Protein AF-A0AAN3M3Q8-F1 (afdb_monomer_lite)

Structure (mmCIF, N/CA/C/O backbone):
data_AF-A0AAN3M3Q8-F1
#
_entry.id   AF-A0AAN3M3Q8-F1
#
loop_
_atom_site.group_PDB
_atom_site.id
_atom_site.type_symbol
_atom_site.label_atom_id
_atom_site.label_alt_id
_atom_site.label_comp_id
_atom_site.label_asym_id
_atom_site.label_entity_id
_atom_site.label_seq_id
_atom_site.pdbx_PDB_ins_code
_atom_site.Cartn_x
_atom_site.Cartn_y
_atom_site.Cartn_z
_atom_site.occupancy
_atom_site.B_iso_or_equiv
_atom_site.auth_seq_id
_atom_site.auth_comp_id
_atom_site.auth_asym_id
_atom_site.auth_atom_id
_atom_site.pdbx_PDB_model_num
ATOM 1 N N . MET A 1 1 ? -6.983 12.475 15.470 1.00 64.69 1 MET A N 1
ATOM 2 C CA . MET A 1 1 ? -7.146 11.257 14.663 1.00 64.69 1 MET A CA 1
ATOM 3 C C . MET A 1 1 ? -8.298 10.485 15.275 1.00 64.69 1 MET A C 1
ATOM 5 O O . MET A 1 1 ? -8.196 10.086 16.430 1.00 64.69 1 MET A O 1
ATOM 9 N N . ASN A 1 2 ? -9.430 10.437 14.584 1.00 91.69 2 ASN A N 1
ATOM 10 C CA . ASN A 1 2 ? -10.605 9.662 14.980 1.00 91.69 2 ASN A CA 1
ATOM 11 C C . ASN A 1 2 ? -10.570 8.277 14.301 1.00 91.69 2 ASN A C 1
ATOM 13 O O . ASN A 1 2 ? -9.677 7.998 13.505 1.00 91.69 2 ASN A O 1
ATOM 17 N N . GLN A 1 3 ? -11.525 7.405 14.623 1.00 92.00 3 GLN A N 1
ATOM 18 C CA . GLN A 1 3 ? -11.577 6.054 14.055 1.00 92.00 3 GLN A CA 1
ATOM 19 C C . GLN A 1 3 ? -11.642 6.054 12.517 1.00 92.00 3 GLN A C 1
ATOM 21 O O 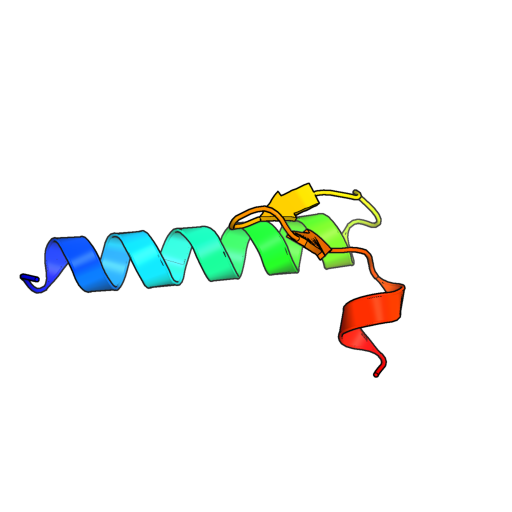. GLN A 1 3 ? -10.915 5.295 11.884 1.00 92.00 3 GLN A O 1
ATOM 26 N N . ASN A 1 4 ? -12.428 6.953 11.918 1.00 93.25 4 ASN A N 1
ATOM 27 C CA . ASN A 1 4 ? -12.543 7.059 10.461 1.00 93.25 4 ASN A CA 1
ATOM 28 C C . ASN A 1 4 ? -11.211 7.460 9.812 1.00 93.25 4 ASN A C 1
ATOM 30 O O . ASN A 1 4 ? -10.887 6.975 8.733 1.00 93.25 4 ASN A O 1
ATOM 34 N N . ASP A 1 5 ? -10.423 8.319 10.468 1.00 92.00 5 ASP A N 1
ATOM 35 C CA . ASP A 1 5 ? -9.090 8.691 9.985 1.00 92.00 5 ASP A CA 1
ATOM 36 C C . ASP A 1 5 ? -8.157 7.468 9.965 1.00 92.00 5 ASP A C 1
ATOM 38 O O . ASP A 1 5 ? -7.384 7.297 9.025 1.00 92.00 5 ASP A O 1
ATOM 42 N N . ILE A 1 6 ? -8.246 6.603 10.983 1.00 92.62 6 ILE A N 1
ATOM 43 C CA . ILE A 1 6 ? -7.445 5.373 11.084 1.00 92.62 6 ILE A CA 1
ATOM 44 C C . ILE A 1 6 ? -7.863 4.374 10.001 1.00 92.62 6 ILE A C 1
ATOM 46 O O . ILE A 1 6 ? -7.005 3.834 9.307 1.00 92.62 6 ILE A O 1
ATOM 50 N N . GLU A 1 7 ? -9.164 4.159 9.813 1.00 94.56 7 GLU A N 1
ATOM 51 C CA . GLU A 1 7 ? -9.692 3.260 8.777 1.00 94.56 7 GLU A CA 1
ATOM 52 C C . GLU A 1 7 ? -9.313 3.739 7.370 1.00 94.56 7 GLU A C 1
ATOM 54 O O . GLU A 1 7 ? -8.838 2.951 6.551 1.00 94.56 7 GLU A O 1
ATOM 59 N N . ALA A 1 8 ? -9.415 5.046 7.115 1.00 93.00 8 ALA A N 1
ATOM 60 C CA . ALA A 1 8 ? -8.986 5.644 5.856 1.00 93.00 8 ALA A CA 1
ATOM 61 C C . ALA A 1 8 ? -7.476 5.492 5.621 1.00 93.00 8 ALA A C 1
ATOM 63 O O . ALA A 1 8 ? -7.044 5.311 4.481 1.00 93.00 8 ALA A O 1
ATOM 64 N N . MET A 1 9 ? -6.659 5.560 6.678 1.00 92.56 9 MET A N 1
ATOM 65 C CA . MET A 1 9 ? -5.229 5.278 6.571 1.00 92.56 9 MET A CA 1
ATOM 66 C C . MET A 1 9 ? -4.985 3.814 6.214 1.00 92.56 9 MET A C 1
ATOM 68 O O . MET A 1 9 ? -4.291 3.559 5.234 1.00 92.56 9 MET A O 1
ATOM 72 N N . ILE A 1 10 ? -5.581 2.870 6.947 1.00 92.25 10 ILE A N 1
ATOM 73 C CA . ILE A 1 10 ? -5.420 1.429 6.697 1.00 92.25 10 ILE A CA 1
ATOM 74 C C . ILE A 1 10 ? -5.786 1.098 5.250 1.00 92.25 10 ILE A C 1
ATOM 76 O O . ILE A 1 10 ? -4.984 0.49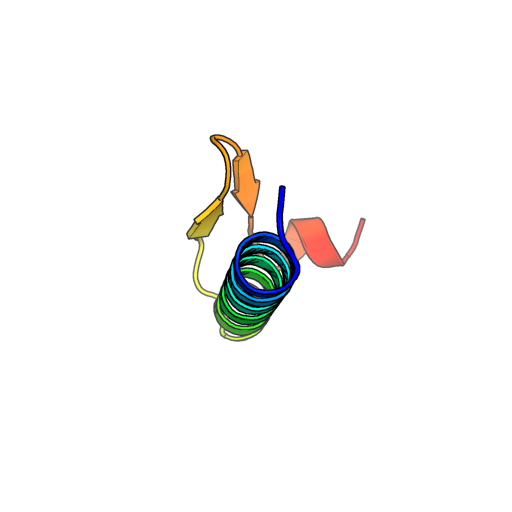0 4.547 1.00 92.25 10 ILE A O 1
ATOM 80 N N . GLN A 1 11 ? -6.940 1.571 4.776 1.00 92.38 11 GLN A N 1
ATOM 81 C CA . GLN A 1 11 ? -7.395 1.296 3.417 1.00 92.38 11 GLN A CA 1
ATOM 82 C C . GLN A 1 11 ? -6.399 1.788 2.359 1.00 92.38 11 GLN A C 1
ATOM 84 O O . GLN A 1 11 ? -6.082 1.063 1.420 1.00 92.38 11 GLN A O 1
ATOM 89 N N . ARG A 1 12 ? -5.851 2.994 2.536 1.00 89.88 12 ARG A N 1
ATOM 90 C CA . ARG A 1 12 ? -4.844 3.558 1.629 1.00 89.88 12 ARG A CA 1
ATOM 91 C C . ARG A 1 12 ? -3.559 2.731 1.583 1.00 89.88 12 ARG A C 1
ATOM 93 O O . ARG A 1 12 ? -2.994 2.572 0.504 1.00 89.88 12 ARG A O 1
ATOM 100 N N . TYR A 1 13 ? -3.111 2.206 2.723 1.00 90.31 13 TYR A N 1
ATOM 101 C CA . TYR A 1 13 ? -1.962 1.298 2.771 1.00 90.31 13 TYR A CA 1
ATOM 102 C C . TYR A 1 13 ? -2.271 -0.032 2.074 1.00 90.31 13 TYR A C 1
ATOM 104 O O . TYR A 1 13 ? -1.478 -0.478 1.250 1.00 90.31 13 TYR A O 1
ATOM 112 N N . THR A 1 14 ? -3.445 -0.620 2.319 1.00 90.69 14 THR A N 1
ATOM 113 C CA . THR A 1 14 ? -3.861 -1.873 1.669 1.00 90.69 14 THR A CA 1
ATOM 114 C C . THR A 1 14 ? -3.974 -1.722 0.151 1.00 90.69 14 THR A C 1
ATOM 116 O O . THR A 1 14 ? -3.526 -2.587 -0.597 1.00 90.69 14 THR A O 1
ATOM 119 N N . GLU A 1 15 ? -4.541 -0.617 -0.334 1.00 89.31 15 GLU A N 1
ATOM 120 C CA . GLU A 1 15 ? -4.639 -0.334 -1.771 1.00 89.31 15 GLU A CA 1
ATOM 121 C C . GLU A 1 15 ? -3.262 -0.147 -2.414 1.00 89.31 15 GLU A C 1
ATOM 123 O O . GLU A 1 15 ? -3.028 -0.652 -3.514 1.00 89.31 15 GLU A O 1
ATOM 128 N N . ALA A 1 1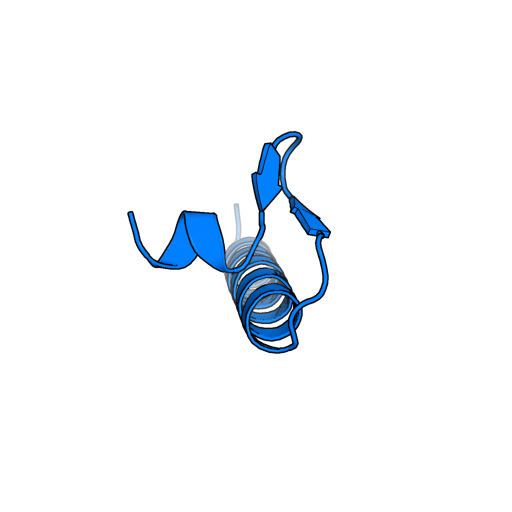6 ? -2.343 0.538 -1.726 1.00 87.56 16 ALA A N 1
ATOM 129 C CA . ALA A 1 16 ? -0.973 0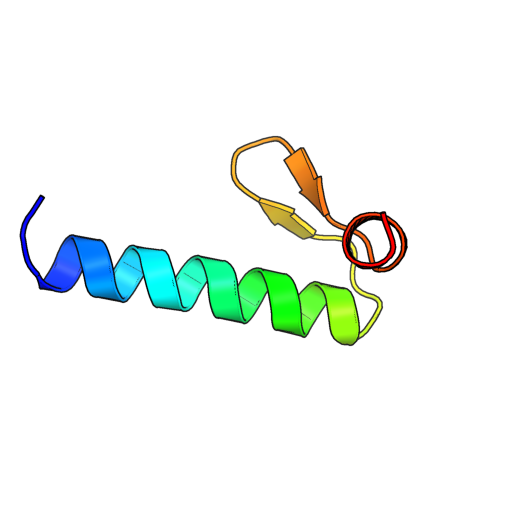.689 -2.194 1.00 87.56 16 ALA A CA 1
ATOM 130 C C . ALA A 1 16 ? -0.268 -0.672 -2.288 1.00 87.56 16 ALA A C 1
ATOM 132 O O . ALA A 1 16 ? 0.294 -0.982 -3.333 1.00 87.56 16 ALA A O 1
ATOM 133 N N . GLU A 1 17 ? -0.363 -1.519 -1.261 1.00 85.69 17 GLU A N 1
ATOM 134 C CA . GLU A 1 17 ? 0.213 -2.870 -1.276 1.00 85.69 17 GLU A CA 1
ATOM 135 C C . GLU A 1 17 ? -0.374 -3.743 -2.391 1.00 85.69 17 GLU A C 1
ATOM 137 O O . GLU A 1 17 ? 0.375 -4.380 -3.128 1.00 85.69 17 GLU A O 1
ATOM 142 N N . MET A 1 18 ? -1.697 -3.736 -2.583 1.00 89.19 18 MET A N 1
ATOM 143 C CA . MET A 1 18 ? -2.331 -4.483 -3.676 1.00 89.19 18 MET A CA 1
ATOM 144 C C . MET A 1 18 ? -1.881 -3.980 -5.052 1.00 89.19 18 MET A C 1
ATOM 146 O O . MET A 1 18 ? -1.609 -4.784 -5.940 1.00 89.19 18 MET A O 1
ATOM 150 N N . ALA A 1 19 ? -1.758 -2.663 -5.240 1.00 85.44 19 ALA A N 1
ATOM 151 C CA . ALA A 1 19 ? -1.258 -2.098 -6.491 1.00 85.44 19 ALA A CA 1
ATOM 152 C C . ALA A 1 19 ? 0.198 -2.510 -6.757 1.00 85.44 19 ALA A C 1
ATOM 154 O O . ALA A 1 19 ? 0.548 -2.839 -7.891 1.00 85.44 19 ALA A O 1
ATOM 155 N N . VAL A 1 20 ? 1.022 -2.545 -5.711 1.00 86.31 20 VAL A N 1
ATOM 156 C CA . VAL A 1 20 ? 2.399 -3.034 -5.786 1.00 86.31 20 VAL A CA 1
ATOM 157 C C . VAL A 1 20 ? 2.448 -4.517 -6.161 1.00 86.31 20 VAL A C 1
ATOM 159 O O . VAL A 1 20 ? 3.232 -4.898 -7.032 1.00 86.31 20 VAL A O 1
ATOM 162 N N . LEU A 1 21 ? 1.595 -5.345 -5.552 1.00 85.81 21 LEU A N 1
ATOM 163 C CA . LEU A 1 21 ? 1.479 -6.774 -5.859 1.00 85.81 21 LEU A CA 1
ATOM 164 C C . LEU A 1 21 ? 0.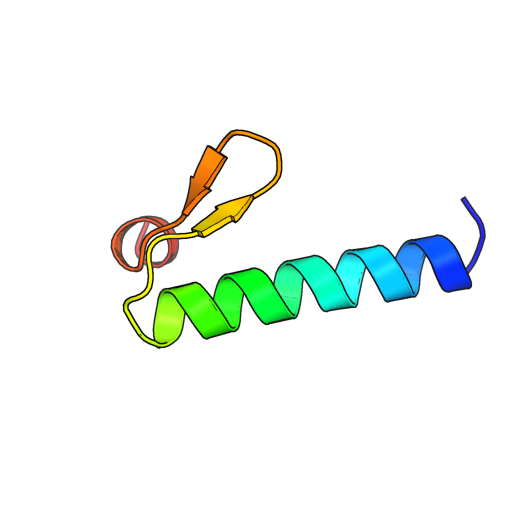988 -7.039 -7.293 1.00 85.81 21 LEU A C 1
ATOM 166 O O . LEU A 1 21 ? 1.408 -8.013 -7.911 1.00 85.81 21 LEU A O 1
ATOM 170 N N . ASP A 1 22 ? 0.171 -6.149 -7.856 1.00 85.81 22 ASP A N 1
ATOM 171 C CA . ASP A 1 22 ? -0.222 -6.147 -9.275 1.00 85.81 22 ASP A CA 1
ATOM 172 C C . ASP A 1 22 ? 0.936 -5.771 -10.230 1.00 85.81 22 ASP A C 1
ATOM 174 O O . ASP A 1 22 ? 0.749 -5.721 -11.449 1.00 85.81 22 ASP A O 1
ATOM 178 N N . GLY A 1 23 ? 2.122 -5.451 -9.701 1.00 82.56 23 GLY A N 1
ATOM 179 C CA . GLY A 1 23 ? 3.280 -4.996 -10.469 1.00 82.56 23 GLY A CA 1
ATOM 180 C C . GLY A 1 23 ? 3.230 -3.514 -10.849 1.00 82.56 23 GLY A C 1
ATOM 181 O O . GLY A 1 23 ? 4.002 -3.074 -11.704 1.00 82.56 23 GLY A O 1
ATOM 182 N N . LYS A 1 24 ? 2.333 -2.722 -10.247 1.00 84.25 24 LYS A N 1
ATOM 183 C CA . LYS A 1 24 ? 2.272 -1.270 -10.465 1.00 84.25 24 LYS A CA 1
ATOM 184 C C . LYS A 1 24 ? 3.216 -0.571 -9.494 1.00 84.25 24 LYS A C 1
ATOM 186 O O . LYS A 1 24 ? 3.196 -0.827 -8.296 1.00 84.25 24 LYS A O 1
ATOM 191 N N . SER A 1 25 ? 3.993 0.379 -9.999 1.00 80.69 25 SER A N 1
ATOM 192 C CA . SER A 1 25 ? 4.748 1.289 -9.137 1.00 80.69 25 SER A CA 1
ATOM 193 C C . SER A 1 25 ? 3.822 2.393 -8.633 1.00 80.69 25 SER A C 1
ATOM 195 O O . SER A 1 25 ? 3.265 3.144 -9.437 1.00 80.69 25 SER A O 1
ATOM 197 N N . VAL A 1 26 ? 3.672 2.523 -7.317 1.00 85.06 26 VAL A N 1
ATOM 198 C CA . VAL A 1 26 ? 2.841 3.563 -6.691 1.00 85.06 26 VAL A CA 1
ATOM 199 C C . VAL A 1 26 ? 3.684 4.464 -5.806 1.00 85.06 26 VAL A C 1
ATOM 201 O O . VAL A 1 26 ? 4.555 4.010 -5.074 1.00 85.06 26 VAL A O 1
ATOM 204 N N . THR A 1 27 ? 3.437 5.770 -5.874 1.00 83.31 27 THR A N 1
ATOM 205 C CA . THR A 1 27 ? 4.052 6.728 -4.953 1.00 83.31 27 THR A CA 1
ATOM 206 C C . THR A 1 27 ? 3.144 6.887 -3.746 1.00 83.31 27 THR A C 1
ATOM 208 O O . THR A 1 27 ? 2.083 7.502 -3.837 1.00 83.31 27 THR A O 1
ATOM 211 N N . PHE A 1 28 ? 3.567 6.341 -2.613 1.00 84.69 28 PHE A N 1
ATOM 212 C CA . PHE A 1 28 ? 2.839 6.413 -1.360 1.00 84.69 28 PHE A CA 1
ATOM 213 C C . PHE A 1 28 ? 3.638 7.201 -0.330 1.00 84.69 28 PHE A C 1
ATOM 215 O O . PHE A 1 28 ? 4.803 6.912 -0.073 1.00 84.69 28 PHE A O 1
ATOM 222 N N . ASN A 1 29 ? 3.014 8.225 0.255 1.00 80.00 29 ASN A N 1
ATOM 223 C CA . ASN A 1 29 ? 3.644 9.075 1.268 1.00 80.00 29 ASN A CA 1
ATOM 224 C C . ASN A 1 29 ? 5.022 9.647 0.843 1.00 80.00 29 ASN A C 1
ATOM 226 O O . ASN A 1 29 ? 5.934 9.778 1.653 1.00 80.00 29 ASN A O 1
ATOM 230 N N . GLY A 1 30 ? 5.190 9.952 -0.451 1.00 81.06 30 GLY A N 1
ATOM 231 C CA . GLY A 1 30 ? 6.445 10.461 -1.024 1.00 81.06 30 GLY A CA 1
ATOM 232 C C . GLY A 1 30 ? 7.515 9.400 -1.309 1.00 81.06 30 GLY A C 1
ATOM 233 O O . GLY A 1 30 ? 8.539 9.732 -1.901 1.00 81.06 30 GLY A O 1
ATOM 234 N N . GLN A 1 31 ? 7.279 8.138 -0.951 1.00 82.50 31 GLN A N 1
ATOM 235 C CA . GLN A 1 31 ? 8.143 7.011 -1.289 1.00 82.50 31 GLN A CA 1
ATOM 236 C C . GLN A 1 31 ? 7.568 6.253 -2.484 1.00 82.50 31 GLN A C 1
ATOM 238 O O . GLN A 1 31 ? 6.355 6.087 -2.611 1.00 82.50 31 GLN A O 1
ATOM 243 N N . GLN A 1 32 ? 8.436 5.806 -3.386 1.00 83.25 32 GLN A N 1
ATOM 244 C CA . GLN A 1 32 ? 8.029 4.892 -4.444 1.00 83.25 32 GLN A CA 1
ATOM 245 C C . GLN A 1 32 ? 7.973 3.485 -3.856 1.00 83.25 32 GLN A C 1
ATOM 247 O O . GLN A 1 32 ? 8.951 3.037 -3.270 1.00 83.25 32 GLN A O 1
ATOM 252 N N . MET A 1 33 ? 6.828 2.825 -3.990 1.00 84.94 33 MET A N 1
ATOM 253 C CA . MET A 1 33 ? 6.655 1.423 -3.647 1.00 84.94 33 MET A CA 1
ATOM 254 C C . MET A 1 33 ? 6.583 0.616 -4.940 1.00 84.94 33 MET A C 1
ATOM 256 O O . MET A 1 33 ? 5.796 0.922 -5.845 1.00 84.94 33 MET A O 1
ATOM 260 N N . THR A 1 34 ? 7.420 -0.406 -5.023 1.00 82.62 34 THR A N 1
ATOM 261 C CA . THR A 1 34 ? 7.446 -1.400 -6.096 1.00 82.62 34 THR A CA 1
ATOM 262 C C . THR A 1 34 ? 7.445 -2.799 -5.493 1.00 82.62 34 THR A C 1
ATOM 264 O O . THR A 1 34 ? 7.637 -2.973 -4.289 1.00 82.62 34 THR A O 1
ATOM 267 N N . MET A 1 35 ? 7.210 -3.814 -6.327 1.00 79.19 35 MET A N 1
ATOM 268 C CA . MET A 1 35 ? 7.135 -5.206 -5.873 1.00 79.19 35 MET A CA 1
ATOM 269 C C . MET A 1 35 ? 8.442 -5.661 -5.199 1.00 79.19 35 MET A C 1
ATOM 271 O O . MET A 1 35 ? 8.421 -6.480 -4.283 1.00 79.19 35 MET A O 1
ATOM 275 N N . GLU A 1 36 ? 9.571 -5.070 -5.600 1.00 72.31 36 GLU A N 1
ATOM 276 C CA . GLU A 1 36 ? 10.881 -5.285 -4.981 1.00 72.31 36 GLU A CA 1
ATOM 277 C C . GLU A 1 36 ? 10.931 -4.774 -3.535 1.00 72.31 36 GLU A C 1
ATOM 279 O O . GLU A 1 36 ? 11.494 -5.454 -2.686 1.00 72.31 36 GLU A O 1
ATOM 284 N N . ASN A 1 37 ? 10.271 -3.656 -3.207 1.00 70.25 37 ASN A N 1
ATOM 285 C CA . ASN A 1 37 ? 10.254 -3.125 -1.837 1.00 70.25 37 ASN A CA 1
ATOM 286 C C . ASN A 1 37 ? 9.436 -3.972 -0.854 1.00 70.25 37 ASN A C 1
ATOM 288 O O . ASN A 1 37 ? 9.603 -3.815 0.348 1.00 70.25 37 ASN A O 1
ATOM 292 N N . LEU A 1 38 ? 8.540 -4.839 -1.340 1.00 66.06 38 LEU A N 1
ATOM 293 C CA . LEU A 1 38 ? 7.840 -5.811 -0.487 1.00 66.06 38 LEU A CA 1
ATOM 294 C C . LEU A 1 38 ? 8.706 -7.032 -0.158 1.00 66.06 38 LEU A C 1
ATOM 296 O O . LEU A 1 38 ? 8.350 -7.816 0.719 1.00 66.06 38 LEU A O 1
ATOM 300 N N . SER A 1 39 ? 9.784 -7.236 -0.916 1.00 63.94 39 SER A N 1
ATOM 301 C CA . SER A 1 39 ? 10.656 -8.406 -0.800 1.00 63.94 39 SER A CA 1
ATOM 302 C C . SER A 1 39 ? 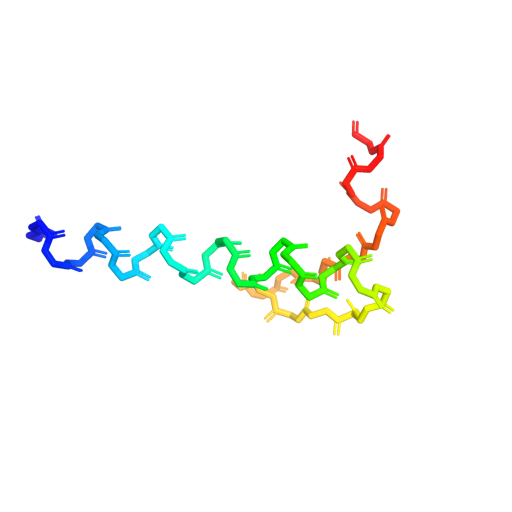11.901 -8.139 0.061 1.00 63.94 39 SER A C 1
ATOM 304 O O . SER A 1 39 ? 12.656 -9.080 0.310 1.00 63.94 39 SER A O 1
ATOM 306 N N . GLU A 1 40 ? 12.114 -6.889 0.491 1.00 56.94 40 GLU A N 1
ATOM 307 C CA . GLU A 1 40 ? 13.155 -6.456 1.442 1.00 56.94 40 GLU A CA 1
ATOM 308 C C . GLU A 1 40 ? 12.622 -6.402 2.881 1.00 56.94 40 GLU A C 1
ATOM 310 O O . GLU A 1 40 ? 13.384 -6.801 3.793 1.00 56.94 40 GLU A O 1
#

Secondary structure (DSSP, 8-state):
--HHHHHHHHHHHHHHHHHHHTT--EEETTEEE-GGGG--

Foldseek 3Di:
DDPVVVVVVVVLVVVCVVCQVVQHFDQDPNDTRHVVNVVD

pLDDT: mean 84.02, std 8.91, range [56.94, 94.56]

Radius of gyration: 11.21 Å; chains: 1; bounding box: 26×20×25 Å

Organism: NCBI:txid679202

Sequence (40 aa):
MNQNDIEAMIQRYTEAEMAVLDGKSVTFNGQQMTMENLSE